Protein AF-A0A2G5TIG7-F1 (afdb_monomer_lite)

Organism: NCBI:txid1611254

Radius of gy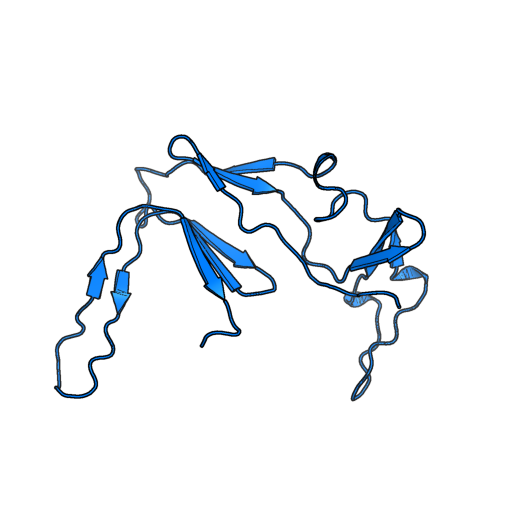ration: 19.13 Å; chains: 1; bounding box: 46×38×54 Å

pLDDT: mean 81.02, std 12.37, range [43.06, 94.88]

Secondary structure (DSSP, 8-state):
-PPEE------EEETTEEEEE-----EEEEETTEEEEE-GGGSEE-SS-EE--GGGEEEESSSTTSGGGSPEEEEE--TTSSS--EEEEETTEEEEEE--EEE---SS-TT---EEEPPSEEEEEEGGG-

Sequence (130 aa):
MHIVSKCEDIGEDYNDTYRFYDISPSWMYQINNQAYSIDENFCQKGSDFLVCPKSAIKSEECSVHSIKNCTKRTIEKDLNAISTSFVRQLSGGVAVYGTFKKKLDLHEHRNATDYVALPPGLYYFSYTEL

Structure (mmCIF, N/CA/C/O backbone):
data_AF-A0A2G5TIG7-F1
#
_entry.id   AF-A0A2G5TIG7-F1
#
loop_
_atom_site.group_PDB
_atom_site.id
_atom_site.type_symbol
_atom_site.label_atom_id
_atom_site.label_alt_id
_atom_site.label_comp_id
_atom_site.label_asym_id
_atom_site.label_entity_id
_atom_site.label_seq_id
_atom_site.pdbx_PDB_ins_code
_atom_site.Cartn_x
_atom_site.Cartn_y
_atom_site.Cartn_z
_atom_site.occupancy
_atom_site.B_iso_or_equiv
_atom_site.auth_seq_id
_atom_site.auth_comp_id
_atom_site.auth_asym_id
_atom_site.auth_atom_id
_atom_site.pdbx_PDB_model_num
ATOM 1 N N . MET A 1 1 ? -24.425 8.139 6.404 1.00 48.47 1 MET A N 1
ATOM 2 C CA . MET A 1 1 ? -23.897 6.919 5.758 1.00 48.47 1 MET A CA 1
ATOM 3 C C . MET A 1 1 ? -22.414 6.864 6.065 1.00 48.47 1 MET A C 1
ATOM 5 O O . MET A 1 1 ? -21.727 7.824 5.742 1.00 48.47 1 MET A O 1
ATOM 9 N N . HIS A 1 2 ? -21.945 5.830 6.760 1.00 61.72 2 HIS A N 1
ATOM 10 C CA . HIS A 1 2 ? -20.517 5.645 7.024 1.00 61.72 2 HIS A CA 1
ATOM 11 C C . HIS A 1 2 ? -19.974 4.700 5.959 1.00 61.72 2 HIS A C 1
ATOM 13 O O . HIS A 1 2 ? -20.472 3.586 5.826 1.00 61.72 2 HIS A O 1
ATOM 19 N N . ILE A 1 3 ? -19.022 5.174 5.160 1.00 67.00 3 ILE A N 1
ATOM 20 C CA . ILE A 1 3 ? -18.348 4.345 4.161 1.00 67.00 3 ILE A CA 1
ATOM 21 C C . ILE A 1 3 ? -17.218 3.618 4.889 1.00 67.00 3 ILE A C 1
ATOM 23 O O . ILE A 1 3 ? -16.401 4.263 5.548 1.00 67.00 3 ILE A O 1
ATOM 27 N N . VAL A 1 4 ? -17.219 2.288 4.801 1.00 73.56 4 VAL A N 1
ATOM 28 C CA . VAL A 1 4 ? -16.134 1.433 5.287 1.00 73.56 4 VAL A CA 1
ATOM 29 C C . VAL A 1 4 ? -15.336 0.985 4.070 1.00 73.56 4 VAL A C 1
ATOM 31 O O . VAL A 1 4 ? -15.912 0.461 3.118 1.00 73.56 4 VAL A O 1
ATOM 34 N N . SER A 1 5 ? -14.027 1.208 4.075 1.00 74.38 5 SER A N 1
ATOM 35 C CA . SER A 1 5 ? -13.168 0.895 2.933 1.00 74.38 5 SER A CA 1
ATOM 36 C C . SER A 1 5 ? -11.791 0.430 3.382 1.00 74.38 5 SER A C 1
ATOM 38 O O . SER A 1 5 ? -11.253 0.936 4.366 1.00 74.38 5 SER A O 1
ATOM 40 N N . LYS A 1 6 ? -11.212 -0.507 2.632 1.00 78.50 6 LYS A N 1
ATOM 41 C CA . LYS A 1 6 ? -9.828 -0.950 2.785 1.00 78.50 6 LYS A CA 1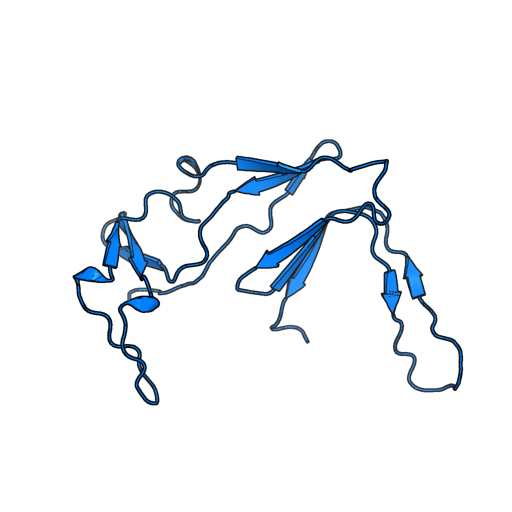
ATOM 42 C C . LYS A 1 6 ? -9.017 -0.321 1.653 1.00 78.50 6 LYS A C 1
ATOM 44 O O . LYS A 1 6 ? -9.072 -0.791 0.520 1.00 78.50 6 LYS A O 1
ATOM 49 N N . CYS A 1 7 ? -8.368 0.803 1.941 1.00 76.81 7 CYS A N 1
ATOM 50 C CA . CYS A 1 7 ? -7.716 1.633 0.931 1.00 76.81 7 CYS A CA 1
ATOM 51 C C . CYS A 1 7 ? -6.230 1.779 1.230 1.00 76.81 7 CYS A C 1
ATOM 53 O O . CYS A 1 7 ? -5.842 2.052 2.363 1.00 76.81 7 CYS A O 1
ATOM 55 N N . GLU A 1 8 ? -5.429 1.672 0.181 1.00 84.38 8 GLU A N 1
ATOM 56 C CA . GLU A 1 8 ? -3.987 1.887 0.184 1.00 84.38 8 GLU A CA 1
ATOM 57 C C . GLU A 1 8 ? -3.649 2.793 -1.001 1.00 84.38 8 GLU A C 1
ATOM 59 O O . GLU A 1 8 ? -4.434 2.907 -1.949 1.00 84.38 8 GLU A O 1
ATOM 64 N N . ASP A 1 9 ? -2.502 3.464 -0.955 1.00 88.06 9 ASP A N 1
ATOM 65 C CA . ASP A 1 9 ? -2.045 4.206 -2.120 1.00 88.06 9 ASP A CA 1
ATOM 66 C C . ASP A 1 9 ? -1.487 3.246 -3.181 1.00 88.06 9 ASP A C 1
ATOM 68 O O . ASP A 1 9 ? -1.015 2.154 -2.876 1.00 88.06 9 ASP A O 1
ATOM 72 N N . ILE A 1 10 ? -1.525 3.649 -4.449 1.00 89.81 10 ILE A N 1
ATOM 73 C CA . ILE A 1 10 ? -0.811 2.927 -5.514 1.00 89.81 10 ILE A CA 1
ATOM 74 C C . ILE A 1 10 ? 0.666 3.344 -5.527 1.00 89.81 10 ILE A C 1
ATOM 76 O O . ILE A 1 10 ? 1.519 2.562 -5.939 1.00 89.81 10 ILE A O 1
ATOM 80 N N . GLY A 1 11 ? 0.980 4.521 -4.979 1.00 92.44 11 GLY A N 1
ATOM 81 C CA . GLY A 1 11 ? 2.301 5.137 -5.019 1.00 92.44 11 GLY A CA 1
ATOM 82 C C . GLY A 1 11 ? 2.564 5.872 -6.334 1.00 92.44 11 GLY A C 1
ATOM 83 O O . GLY A 1 11 ? 1.660 6.081 -7.142 1.00 92.44 11 GLY A O 1
ATOM 84 N N . GLU A 1 12 ? 3.810 6.282 -6.535 1.00 93.81 12 GLU A N 1
ATOM 85 C CA . GLU A 1 12 ? 4.265 7.056 -7.689 1.00 93.81 12 GLU A CA 1
ATOM 86 C C . GLU A 1 12 ? 5.665 6.618 -8.138 1.00 93.81 12 GLU A C 1
ATOM 88 O O . GLU A 1 12 ? 6.513 6.260 -7.315 1.00 93.81 12 GLU A O 1
ATOM 93 N N . ASP A 1 13 ? 5.911 6.671 -9.447 1.00 90.94 13 ASP A N 1
ATOM 94 C CA . ASP A 1 13 ? 7.256 6.606 -10.021 1.00 90.94 13 ASP A CA 1
ATOM 95 C C . ASP A 1 13 ? 7.843 8.021 -10.062 1.00 90.94 13 ASP A C 1
ATOM 97 O O . ASP A 1 13 ? 7.280 8.918 -10.692 1.00 90.94 13 ASP A O 1
ATOM 101 N N . TYR A 1 14 ? 8.952 8.237 -9.361 1.00 90.19 14 TYR A N 1
ATOM 102 C CA . TYR A 1 14 ? 9.612 9.533 -9.275 1.00 90.19 14 TYR A CA 1
ATOM 103 C C . TYR A 1 14 ? 11.130 9.367 -9.256 1.00 90.19 14 TYR A C 1
ATOM 105 O O . TYR A 1 14 ? 11.673 8.747 -8.341 1.00 90.19 14 TYR A O 1
ATOM 113 N N . ASN A 1 15 ? 11.827 9.997 -10.206 1.00 87.44 15 ASN A N 1
ATOM 114 C CA . ASN A 1 15 ? 13.291 9.972 -10.329 1.00 87.44 15 ASN A CA 1
ATOM 115 C C . ASN A 1 15 ? 13.882 8.557 -10.192 1.00 87.44 15 ASN A C 1
ATOM 117 O O . ASN A 1 15 ? 14.752 8.338 -9.353 1.00 87.44 15 ASN A O 1
ATOM 121 N N . ASP A 1 16 ? 13.370 7.597 -10.968 1.00 84.81 16 ASP A N 1
ATOM 122 C CA . ASP A 1 16 ? 13.811 6.193 -10.933 1.00 84.81 16 ASP A CA 1
ATOM 123 C C . ASP A 1 16 ? 13.646 5.499 -9.568 1.00 84.81 16 ASP A C 1
ATOM 125 O O . ASP A 1 16 ? 14.280 4.476 -9.292 1.00 84.81 16 ASP A O 1
ATOM 129 N N . THR A 1 17 ? 12.757 6.029 -8.726 1.00 90.31 17 THR A N 1
ATOM 130 C CA . THR A 1 17 ? 12.355 5.418 -7.460 1.00 90.31 17 THR A CA 1
ATOM 131 C C . THR A 1 17 ? 10.852 5.225 -7.413 1.00 90.31 17 THR A C 1
ATOM 133 O O . THR A 1 17 ? 10.087 6.078 -7.860 1.00 90.31 17 THR A O 1
ATOM 136 N N . TYR A 1 18 ? 10.421 4.131 -6.800 1.00 93.38 18 TYR A N 1
ATOM 137 C CA . TYR A 1 18 ? 9.022 3.929 -6.470 1.00 93.38 18 TYR A CA 1
ATOM 138 C C . TYR A 1 18 ? 8.748 4.395 -5.056 1.00 93.38 18 TYR A C 1
ATOM 140 O O . TYR A 1 18 ? 9.375 3.933 -4.103 1.00 93.38 18 TYR A O 1
ATOM 148 N N . ARG A 1 19 ? 7.811 5.326 -4.917 1.00 94.88 19 ARG A N 1
ATOM 149 C CA . ARG A 1 19 ? 7.481 5.941 -3.639 1.00 94.88 19 ARG A CA 1
ATOM 150 C C . ARG A 1 19 ? 6.037 5.686 -3.285 1.00 94.88 19 ARG A C 1
ATOM 152 O O . ARG A 1 19 ? 5.155 5.877 -4.113 1.00 94.88 19 ARG A O 1
ATOM 159 N N . PHE A 1 20 ? 5.793 5.314 -2.041 1.00 94.38 20 PHE A N 1
ATOM 160 C CA . PHE A 1 20 ? 4.447 5.045 -1.560 1.00 94.38 20 PHE A CA 1
ATOM 161 C C . PHE A 1 20 ? 4.341 5.257 -0.055 1.00 94.38 20 PHE A C 1
ATOM 163 O O . PHE A 1 20 ? 5.333 5.193 0.667 1.00 94.38 20 PHE A O 1
ATOM 170 N N . TYR A 1 21 ? 3.142 5.526 0.428 1.00 93.06 21 TYR A N 1
ATOM 171 C CA . TYR A 1 21 ? 2.822 5.633 1.837 1.00 93.06 21 TYR A CA 1
ATOM 172 C C . TYR A 1 21 ? 2.552 4.247 2.419 1.00 93.06 21 TYR A C 1
ATOM 174 O O . TYR A 1 21 ? 1.809 3.437 1.868 1.00 93.06 21 TYR A O 1
ATOM 182 N N . ASP A 1 22 ? 3.177 3.981 3.558 1.00 88.00 22 ASP A N 1
ATOM 183 C CA . ASP A 1 22 ? 3.018 2.754 4.325 1.00 88.00 22 ASP A CA 1
ATOM 184 C C . ASP A 1 22 ? 1.721 2.821 5.136 1.00 88.00 22 ASP A C 1
ATOM 186 O O . ASP A 1 22 ? 1.710 3.228 6.298 1.00 88.00 22 ASP A O 1
ATOM 190 N N . ILE A 1 23 ? 0.611 2.512 4.469 1.00 87.75 23 ILE A N 1
ATOM 191 C CA . ILE A 1 23 ? -0.727 2.477 5.059 1.00 87.75 23 ILE A CA 1
ATOM 192 C C . ILE A 1 23 ? -1.039 1.028 5.413 1.00 87.75 23 ILE A C 1
ATOM 194 O O . ILE A 1 23 ? -0.984 0.151 4.555 1.00 87.75 23 ILE A O 1
ATOM 198 N N . SER A 1 24 ? -1.386 0.776 6.675 1.00 78.19 24 SER A N 1
ATOM 199 C CA . SER A 1 24 ? -1.730 -0.575 7.114 1.00 78.19 24 SER A CA 1
ATOM 200 C C . SER A 1 24 ? -3.043 -1.037 6.463 1.00 78.19 24 SER A C 1
ATOM 202 O O . SER A 1 24 ? -4.056 -0.335 6.580 1.00 78.19 24 SER A O 1
ATOM 204 N N . PRO A 1 25 ? -3.081 -2.218 5.818 1.00 72.50 25 PRO A N 1
ATOM 205 C CA . PRO A 1 25 ? -4.276 -2.733 5.164 1.00 72.50 25 PRO A CA 1
ATOM 206 C C . PRO A 1 25 ? -5.304 -3.192 6.207 1.00 72.50 25 PRO A C 1
ATOM 208 O O . PRO A 1 25 ? -5.411 -4.376 6.535 1.00 72.50 25 PRO A O 1
ATOM 211 N N . SER A 1 26 ? -6.122 -2.258 6.683 1.00 80.00 26 SER A N 1
ATOM 212 C CA . SER A 1 26 ? -7.221 -2.490 7.624 1.00 80.00 26 SER A CA 1
ATOM 213 C C . SER A 1 26 ? -8.522 -1.875 7.110 1.00 80.00 26 SER A C 1
ATOM 215 O O . SER A 1 26 ? -8.511 -0.967 6.276 1.00 80.00 26 SER A O 1
ATOM 217 N N . TRP A 1 27 ? -9.664 -2.385 7.573 1.00 85.69 27 TRP A N 1
ATOM 218 C CA . TRP A 1 27 ? -10.934 -1.722 7.293 1.00 85.69 27 TRP A CA 1
ATOM 219 C C . TRP A 1 27 ? -10.980 -0.409 8.042 1.00 85.69 27 TRP A C 1
ATOM 221 O O . TRP A 1 27 ? -10.831 -0.385 9.264 1.00 85.69 27 TRP A O 1
ATOM 231 N N . MET A 1 28 ? -11.222 0.668 7.308 1.00 85.00 28 MET A N 1
ATOM 232 C CA . MET A 1 28 ? -11.291 1.997 7.880 1.00 85.00 28 MET A CA 1
ATOM 233 C C . MET A 1 28 ? -12.652 2.621 7.651 1.00 85.00 28 MET A C 1
ATOM 235 O O . MET A 1 28 ? -13.293 2.386 6.628 1.00 85.00 28 MET A O 1
ATOM 239 N N . TYR A 1 29 ? -13.066 3.461 8.589 1.00 83.94 29 TYR A N 1
ATOM 240 C CA . TYR A 1 29 ? -14.228 4.322 8.428 1.00 83.94 29 TYR A CA 1
ATOM 241 C C . TYR A 1 29 ? -13.973 5.683 9.081 1.00 83.94 29 TYR A C 1
ATOM 243 O O . TYR A 1 29 ? -13.173 5.808 10.010 1.00 83.94 29 TYR A O 1
ATOM 251 N N . GLN A 1 30 ? -14.658 6.717 8.590 1.00 80.44 30 GLN A N 1
ATOM 252 C CA . GLN A 1 30 ? -14.488 8.090 9.066 1.00 80.44 30 GLN A CA 1
ATOM 253 C C . GLN A 1 30 ? -15.755 8.596 9.763 1.00 80.44 30 GLN A C 1
ATOM 255 O O . GLN A 1 30 ? -16.866 8.491 9.232 1.00 80.44 30 GLN A O 1
ATOM 260 N N . ILE A 1 31 ? -15.581 9.180 10.952 1.00 82.31 31 ILE A N 1
ATOM 261 C CA . ILE A 1 31 ? -16.630 9.883 11.705 1.00 82.31 31 ILE A CA 1
ATOM 262 C C . ILE A 1 31 ? -16.030 11.166 12.276 1.00 82.31 31 ILE A C 1
ATOM 264 O O . ILE A 1 31 ? -14.962 11.127 12.874 1.00 82.31 31 ILE A O 1
ATOM 268 N N . ASN A 1 32 ? -16.712 12.304 12.110 1.00 83.31 32 ASN A N 1
ATOM 269 C CA . ASN A 1 32 ? -16.308 13.598 12.686 1.00 83.31 32 ASN A CA 1
ATOM 270 C C . ASN A 1 32 ? -14.841 13.985 12.397 1.00 83.31 32 ASN A C 1
ATOM 272 O O . ASN A 1 32 ? -14.134 14.446 13.287 1.00 83.31 32 ASN A O 1
ATOM 276 N N . ASN A 1 33 ? -14.373 13.782 11.158 1.00 78.94 33 ASN A N 1
ATOM 277 C CA . ASN A 1 33 ? -12.977 14.003 10.736 1.00 78.94 33 ASN A CA 1
ATOM 278 C C . ASN A 1 33 ? -11.913 13.146 11.441 1.00 78.94 33 ASN A C 1
ATOM 280 O O . ASN A 1 33 ? -10.723 13.388 11.254 1.00 78.94 33 ASN A O 1
ATOM 284 N N . GLN A 1 34 ? -12.319 12.120 12.184 1.00 84.69 34 GLN A N 1
ATOM 285 C CA . GLN A 1 34 ? -11.420 11.128 12.751 1.00 84.69 34 GLN A CA 1
ATOM 286 C C . GLN A 1 34 ? -11.554 9.814 11.979 1.00 84.69 34 GLN A C 1
ATOM 288 O O . GLN A 1 34 ? -12.665 9.340 11.717 1.00 84.69 34 GLN A O 1
ATOM 293 N N . ALA A 1 35 ? -10.412 9.261 11.574 1.00 86.12 35 ALA A N 1
ATOM 294 C CA . ALA A 1 35 ? -10.333 7.945 10.965 1.00 86.12 35 ALA A CA 1
ATOM 295 C C . ALA A 1 35 ? -10.205 6.885 12.062 1.00 86.12 35 ALA A C 1
ATOM 297 O O . ALA A 1 35 ? -9.528 7.090 13.073 1.00 86.12 35 ALA A O 1
ATOM 298 N N . TYR A 1 36 ? -10.862 5.753 11.851 1.00 87.94 36 TYR A N 1
ATOM 299 C CA . TYR A 1 36 ? -10.774 4.595 12.724 1.00 87.94 36 TYR A CA 1
ATOM 300 C C . TYR A 1 36 ? -10.437 3.369 11.895 1.00 87.94 36 TYR A C 1
ATOM 302 O O . TYR A 1 36 ? -10.996 3.203 10.811 1.00 87.94 36 TYR A O 1
ATOM 310 N N . SER A 1 37 ? -9.569 2.512 12.423 1.00 89.56 37 SER A N 1
ATOM 311 C CA . SER A 1 37 ? -9.262 1.200 11.867 1.00 89.56 37 SER A CA 1
ATOM 312 C C . SER A 1 37 ? -9.934 0.100 12.686 1.00 89.56 37 SER A C 1
ATOM 314 O O . SER A 1 37 ? -10.157 0.230 13.895 1.00 89.56 37 SER A O 1
ATOM 316 N N . ILE A 1 38 ? -10.298 -0.980 12.000 1.00 89.25 38 ILE A N 1
ATOM 317 C CA . ILE A 1 38 ? -10.904 -2.174 12.584 1.00 89.25 38 ILE A CA 1
ATOM 318 C C . ILE A 1 38 ? -9.897 -3.318 12.483 1.00 89.25 38 ILE A C 1
ATOM 320 O O . ILE A 1 38 ? -9.506 -3.723 11.386 1.00 89.25 38 ILE A O 1
ATOM 324 N N . ASP A 1 39 ? -9.509 -3.859 13.634 1.00 88.56 39 ASP A N 1
ATOM 325 C CA . ASP A 1 39 ? -8.690 -5.064 13.726 1.00 88.56 39 ASP A CA 1
ATOM 326 C C . ASP A 1 39 ? -9.586 -6.307 13.661 1.00 88.56 39 ASP A C 1
ATOM 328 O O . ASP A 1 39 ? -10.207 -6.716 14.648 1.00 88.56 39 ASP A O 1
ATOM 332 N N . GLU A 1 40 ? -9.667 -6.902 12.469 1.00 86.69 40 GLU A N 1
ATOM 333 C CA . GLU A 1 40 ? -10.533 -8.052 12.186 1.00 86.69 40 GLU A CA 1
ATOM 334 C C . GLU A 1 40 ? -10.226 -9.277 13.051 1.00 86.69 40 GLU A C 1
ATOM 336 O O . GLU A 1 40 ? -11.107 -10.115 13.240 1.00 86.69 40 GLU A O 1
ATOM 341 N N . ASN A 1 41 ? -9.015 -9.381 13.610 1.00 88.62 41 ASN A N 1
ATOM 342 C CA . ASN A 1 41 ? -8.634 -10.508 14.463 1.00 88.62 41 ASN A CA 1
ATOM 343 C C . ASN A 1 41 ? -9.451 -10.555 15.762 1.00 88.62 41 ASN A C 1
ATOM 345 O O . ASN A 1 41 ? -9.585 -11.614 16.372 1.00 88.62 41 ASN A O 1
ATOM 349 N N . PHE A 1 42 ? -10.010 -9.417 16.179 1.00 89.81 42 PHE A N 1
ATOM 350 C CA . PHE A 1 42 ? -10.890 -9.319 17.342 1.00 89.81 42 PHE A CA 1
ATOM 351 C C . PHE A 1 42 ? -12.377 -9.419 16.984 1.00 89.81 42 PHE A C 1
ATOM 353 O O . PHE A 1 42 ? -13.225 -9.335 17.875 1.00 89.81 42 PHE A O 1
ATOM 360 N N . CYS A 1 43 ? -12.711 -9.581 15.704 1.00 90.50 43 CYS A N 1
ATOM 361 C CA . CYS A 1 43 ? -14.084 -9.639 15.230 1.00 90.50 43 CYS A CA 1
ATOM 362 C C . CYS A 1 43 ? -14.562 -11.082 15.027 1.00 90.50 43 CYS A C 1
ATOM 364 O O . CYS A 1 43 ? -13.799 -11.980 14.675 1.00 90.50 43 CYS A O 1
ATOM 366 N N . GLN A 1 44 ? -15.863 -11.302 15.202 1.00 92.06 44 GLN A N 1
ATOM 367 C CA . GLN A 1 44 ? -16.519 -12.570 14.897 1.00 92.06 44 GLN A CA 1
ATOM 368 C C . GLN A 1 44 ? -17.160 -12.509 13.511 1.00 92.06 44 GLN A C 1
ATOM 370 O O . GLN A 1 44 ? -17.963 -11.619 13.223 1.00 92.06 44 GLN A O 1
ATOM 375 N N . LYS A 1 45 ? -16.810 -13.474 12.656 1.00 89.31 45 LYS A N 1
ATOM 376 C CA . LYS A 1 45 ? -17.423 -13.651 11.336 1.00 89.31 45 LYS A CA 1
ATOM 377 C C . LYS A 1 45 ? -18.753 -14.396 11.479 1.00 89.31 45 LYS A C 1
ATOM 379 O O . LYS A 1 45 ? -18.769 -15.531 11.949 1.00 89.31 45 LYS A O 1
ATOM 384 N N . GLY A 1 46 ? -19.848 -13.751 11.086 1.00 84.50 46 GLY A N 1
ATOM 385 C CA . GLY A 1 46 ? -21.138 -14.389 10.813 1.00 84.50 46 GLY A CA 1
ATOM 386 C C . GLY A 1 46 ? -21.233 -14.860 9.357 1.00 84.50 46 GLY A C 1
ATOM 387 O O . GLY A 1 46 ? -20.257 -14.769 8.614 1.00 84.50 46 GLY A O 1
ATOM 388 N N . SER A 1 47 ? -22.408 -15.348 8.940 1.00 81.81 47 SER A N 1
ATOM 389 C CA . SER A 1 47 ? -22.648 -15.758 7.544 1.00 81.81 47 SER A CA 1
ATOM 390 C C . SER A 1 47 ? -22.543 -14.583 6.570 1.00 81.81 47 SER A C 1
ATOM 392 O O . SER A 1 47 ? -21.921 -14.720 5.524 1.00 81.81 47 SER A O 1
ATOM 394 N N . ASP A 1 48 ? -23.090 -13.424 6.954 1.00 86.44 48 ASP A N 1
ATOM 395 C CA . ASP A 1 48 ? -23.230 -12.252 6.073 1.00 86.44 48 ASP A CA 1
ATOM 396 C C . ASP A 1 48 ? -22.820 -10.934 6.755 1.00 86.44 48 ASP A C 1
ATOM 398 O O . ASP A 1 48 ? -23.026 -9.847 6.220 1.00 86.44 48 ASP A O 1
ATOM 402 N N . PHE A 1 49 ? -22.268 -11.003 7.969 1.00 81.50 49 PHE A N 1
ATOM 403 C CA . PHE A 1 49 ? -21.891 -9.824 8.746 1.00 81.50 49 PHE A CA 1
ATOM 404 C C . PHE A 1 49 ? -20.652 -10.080 9.602 1.00 81.50 49 PHE A C 1
ATOM 406 O O . PHE A 1 49 ? -20.370 -11.206 10.013 1.00 81.50 49 PHE A O 1
ATOM 413 N N . LEU A 1 50 ? -19.922 -9.008 9.900 1.00 84.44 50 LEU A N 1
ATOM 414 C CA . LEU A 1 50 ? -18.791 -9.013 10.820 1.00 84.44 50 LEU A CA 1
ATOM 415 C C . LEU A 1 50 ? -19.204 -8.285 12.105 1.00 84.44 50 LEU A C 1
ATOM 417 O O . LEU A 1 50 ? -19.607 -7.124 12.055 1.00 84.44 50 LEU A O 1
ATOM 421 N N . VAL A 1 51 ? -19.111 -8.957 13.254 1.00 88.56 51 VAL A N 1
ATOM 422 C CA . VAL A 1 51 ? -19.375 -8.343 14.564 1.00 88.56 51 VAL A CA 1
ATOM 423 C C . VAL A 1 51 ? -18.052 -8.013 15.229 1.00 88.56 51 VAL A C 1
ATOM 425 O O . VAL A 1 51 ? -17.315 -8.907 15.642 1.00 88.56 51 VAL A O 1
ATOM 428 N N . CYS A 1 52 ? -17.764 -6.723 15.362 1.00 88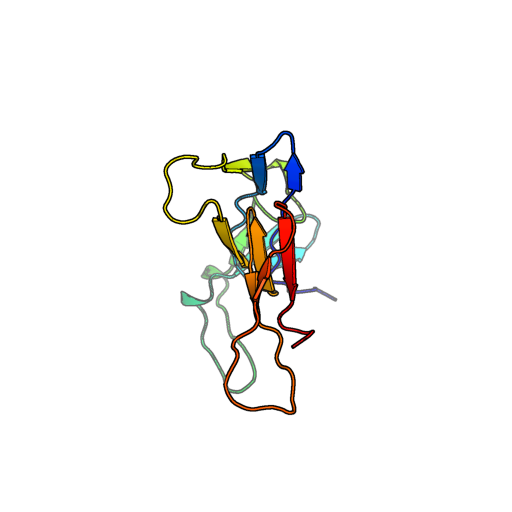.81 52 CYS A N 1
ATOM 429 C CA . CYS A 1 52 ? -16.547 -6.235 15.996 1.00 88.81 52 CYS A CA 1
ATOM 430 C C . CYS A 1 52 ? -16.874 -5.581 17.346 1.00 88.81 52 CYS A C 1
ATOM 432 O O . CYS A 1 52 ? -17.686 -4.652 17.388 1.00 88.81 52 CYS A O 1
ATOM 434 N N . PRO A 1 53 ? -16.259 -6.019 18.459 1.00 91.81 53 PRO A N 1
ATOM 435 C CA . PRO A 1 53 ? -16.392 -5.318 19.728 1.00 91.81 53 PRO A CA 1
ATOM 436 C C . PRO A 1 53 ? -15.731 -3.937 19.644 1.00 91.81 53 PRO A C 1
ATOM 438 O O . PRO A 1 53 ? -14.827 -3.712 18.841 1.00 91.81 53 PRO A O 1
ATOM 441 N N . LYS A 1 54 ? -16.110 -3.013 20.535 1.00 89.44 54 LYS A N 1
ATOM 442 C CA . LYS A 1 54 ? -15.516 -1.663 20.585 1.00 89.44 54 LYS A CA 1
ATOM 443 C C . LYS A 1 54 ? -13.987 -1.687 20.733 1.00 89.44 54 LYS A C 1
ATOM 445 O O . LYS A 1 54 ? -13.318 -0.795 20.233 1.00 89.44 54 LYS A O 1
ATOM 450 N N . SER A 1 55 ? -13.433 -2.711 21.384 1.00 90.69 55 SER A N 1
ATOM 451 C CA . SER A 1 55 ? -11.985 -2.906 21.536 1.00 90.69 55 SER A CA 1
ATOM 452 C C . SER A 1 55 ? -11.250 -3.215 20.226 1.00 90.69 55 SER A C 1
ATOM 454 O O . SER A 1 55 ? -10.039 -3.023 20.164 1.00 90.69 55 SER A O 1
ATOM 456 N N . ALA A 1 56 ? -11.958 -3.686 19.195 1.00 90.50 56 ALA A N 1
ATOM 457 C CA . ALA A 1 56 ? -11.402 -3.910 17.861 1.00 90.50 56 ALA A CA 1
ATOM 458 C C . ALA A 1 56 ? -11.245 -2.605 17.063 1.00 90.50 56 ALA A C 1
ATOM 460 O O . ALA A 1 56 ? -10.588 -2.600 16.027 1.00 90.50 56 ALA A O 1
ATOM 461 N N . ILE A 1 57 ? -11.854 -1.510 17.531 1.00 90.06 57 ILE A N 1
ATOM 462 C CA . ILE A 1 57 ? -11.859 -0.212 16.861 1.00 90.06 57 ILE A CA 1
ATOM 463 C C . ILE A 1 57 ? -10.809 0.678 17.516 1.00 90.06 57 ILE A C 1
ATOM 465 O O . ILE A 1 57 ? -10.869 0.947 18.719 1.00 90.06 57 ILE A O 1
ATOM 469 N N . LYS A 1 58 ? -9.864 1.172 16.721 1.00 90.06 58 LYS A N 1
ATOM 470 C CA . LYS A 1 58 ? -8.803 2.074 17.178 1.00 90.06 58 LYS A CA 1
ATOM 471 C C . LYS A 1 58 ? -8.817 3.347 16.350 1.00 90.06 58 LYS A C 1
ATOM 473 O O . LYS A 1 58 ? -9.224 3.336 15.194 1.00 90.06 58 LYS A O 1
ATOM 478 N N . SER A 1 59 ? -8.406 4.456 16.962 1.00 88.81 59 SER A N 1
ATOM 479 C CA . SER A 1 59 ? -8.128 5.669 16.194 1.00 88.81 59 SER A CA 1
ATOM 480 C C . SER A 1 59 ? -6.982 5.370 15.239 1.00 88.81 59 SER A C 1
ATOM 482 O O . SER A 1 59 ? -5.964 4.836 15.676 1.00 88.81 59 SER A O 1
ATOM 484 N N . GLU A 1 60 ? -7.153 5.725 13.972 1.00 88.19 60 GLU A N 1
ATOM 485 C CA . GLU A 1 60 ? -6.132 5.553 12.949 1.00 88.19 60 GLU A CA 1
ATOM 486 C C . GLU A 1 60 ? -5.519 6.910 12.621 1.00 88.19 60 GLU A C 1
ATOM 488 O O . GLU A 1 60 ? -6.215 7.851 12.230 1.00 88.19 60 GLU A O 1
ATOM 493 N N . GLU A 1 61 ? -4.209 7.025 12.814 1.00 87.12 61 GLU A N 1
ATOM 494 C CA . GLU A 1 61 ? -3.489 8.264 12.525 1.00 87.12 61 GLU A CA 1
ATOM 495 C C . GLU A 1 61 ? -3.002 8.289 11.081 1.00 87.12 61 GLU A C 1
ATOM 497 O O . GLU A 1 61 ? -2.991 9.364 10.471 1.00 87.12 61 GLU A O 1
ATOM 502 N N . CYS A 1 62 ? -2.677 7.122 10.513 1.00 87.19 62 CYS A N 1
ATOM 503 C CA . CYS A 1 62 ? -2.211 6.971 9.143 1.00 87.19 62 CYS A CA 1
ATOM 504 C C . CYS A 1 62 ? -3.252 6.252 8.274 1.00 87.19 62 CYS A C 1
ATOM 506 O O . CYS A 1 62 ? -3.471 5.049 8.375 1.00 87.19 62 CYS A O 1
ATOM 508 N N . SER A 1 63 ? -3.872 7.006 7.368 1.00 83.94 63 SER A N 1
ATOM 509 C CA . SER A 1 63 ? -4.857 6.509 6.407 1.00 83.94 63 SER A CA 1
ATOM 510 C C . SER A 1 63 ? -4.771 7.285 5.093 1.00 83.94 63 SER A C 1
ATOM 512 O O . SER A 1 63 ? -4.151 8.348 5.031 1.00 83.94 63 SER A O 1
ATOM 514 N N . VAL A 1 64 ? -5.488 6.836 4.059 1.00 81.69 64 VAL A N 1
ATOM 515 C CA . VAL A 1 64 ? -5.656 7.607 2.810 1.00 81.69 64 VAL A CA 1
ATOM 516 C C . VAL A 1 64 ? -6.280 8.994 3.031 1.00 81.69 64 VAL A C 1
ATOM 518 O O . VAL A 1 64 ? -6.055 9.904 2.239 1.00 81.69 64 VAL A O 1
ATOM 521 N N . HIS A 1 65 ? -7.021 9.189 4.126 1.00 78.69 65 HIS A N 1
ATOM 522 C CA . HIS A 1 65 ? -7.628 10.473 4.490 1.00 78.69 65 HIS A CA 1
ATOM 523 C C . HIS A 1 65 ? -6.716 11.347 5.368 1.00 78.69 65 HIS A C 1
ATOM 525 O O . HIS A 1 65 ? -6.932 12.553 5.481 1.00 78.69 65 HIS A O 1
ATOM 531 N N . SER A 1 66 ? -5.677 10.763 5.968 1.00 83.62 66 SER A N 1
ATOM 532 C CA . SER A 1 66 ? -4.698 11.429 6.836 1.00 83.62 66 SER A CA 1
ATOM 533 C C . SER A 1 66 ? -3.259 11.175 6.373 1.00 83.62 66 SER A C 1
ATOM 535 O O . SER A 1 66 ? -2.338 11.106 7.182 1.00 83.62 66 SER A O 1
ATOM 537 N N . ILE A 1 67 ? -3.060 11.096 5.053 1.00 86.25 67 ILE A N 1
ATOM 538 C CA . ILE A 1 67 ? -1.818 10.656 4.394 1.00 86.25 67 ILE A CA 1
ATOM 539 C C . ILE A 1 67 ? -0.557 11.398 4.867 1.00 86.25 67 ILE A C 1
ATOM 541 O O . ILE A 1 67 ? 0.534 10.843 4.897 1.00 86.25 67 ILE A O 1
ATOM 545 N N . LYS A 1 68 ? -0.705 12.655 5.300 1.00 87.69 68 LYS A N 1
ATOM 546 C CA . LYS A 1 68 ? 0.380 13.487 5.845 1.00 87.69 68 LYS A CA 1
ATOM 547 C C . LYS A 1 68 ? 1.026 12.924 7.120 1.00 87.69 68 LYS A C 1
ATOM 549 O O . LYS A 1 68 ? 2.152 13.293 7.426 1.00 87.69 68 LYS A O 1
ATOM 554 N N . ASN A 1 69 ? 0.313 12.071 7.855 1.00 89.12 69 ASN A N 1
ATOM 555 C CA . ASN A 1 69 ? 0.805 11.403 9.060 1.00 89.12 69 ASN A CA 1
ATOM 556 C C . ASN A 1 69 ? 1.427 10.031 8.743 1.00 89.12 69 ASN A C 1
ATOM 558 O O . ASN A 1 69 ? 1.969 9.383 9.632 1.00 89.12 69 ASN A O 1
ATOM 562 N N . CYS A 1 70 ? 1.315 9.563 7.497 1.00 90.25 70 CYS A N 1
ATOM 563 C CA . CYS A 1 70 ? 1.838 8.272 7.079 1.00 90.25 70 CYS A CA 1
ATOM 564 C C . CYS A 1 70 ? 3.324 8.342 6.744 1.00 90.25 70 CYS A C 1
ATOM 566 O O . CYS A 1 70 ? 3.817 9.320 6.176 1.00 90.25 70 CYS A O 1
ATOM 568 N N . THR A 1 71 ? 4.031 7.250 7.022 1.00 93.44 71 THR A N 1
ATOM 569 C CA . THR A 1 71 ? 5.436 7.114 6.633 1.00 93.44 71 THR A CA 1
ATOM 570 C C . THR A 1 71 ? 5.528 6.867 5.133 1.00 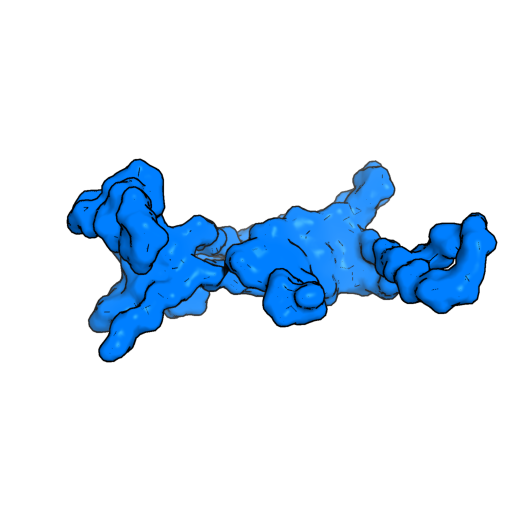93.44 71 THR A C 1
ATOM 572 O O . THR A 1 71 ? 4.900 5.946 4.616 1.00 93.44 71 THR A O 1
ATOM 575 N N . LYS A 1 72 ? 6.328 7.664 4.422 1.00 93.88 72 LYS A N 1
ATOM 576 C CA . LYS A 1 72 ? 6.617 7.439 3.001 1.00 93.88 72 LYS A CA 1
ATOM 577 C C . LYS A 1 72 ? 7.811 6.495 2.865 1.00 93.88 72 LYS A C 1
ATOM 579 O O . LYS A 1 72 ? 8.880 6.765 3.408 1.00 93.88 72 LYS A O 1
ATOM 584 N N . ARG A 1 73 ? 7.628 5.395 2.143 1.00 93.50 73 ARG A N 1
ATOM 585 C CA . ARG A 1 73 ? 8.677 4.461 1.731 1.00 93.50 73 ARG A CA 1
ATOM 586 C C . ARG A 1 73 ? 9.143 4.785 0.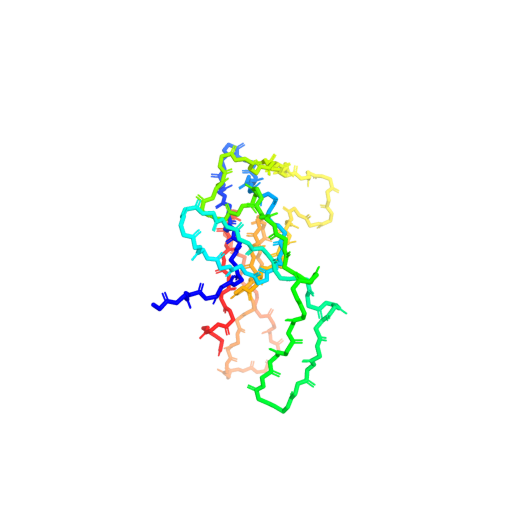318 1.00 93.50 73 ARG A C 1
ATOM 588 O O . ARG A 1 73 ? 8.360 5.221 -0.524 1.00 93.50 73 ARG A O 1
ATOM 595 N N . THR A 1 74 ? 10.421 4.526 0.081 1.00 93.69 74 THR A N 1
ATOM 596 C CA . THR A 1 74 ? 11.074 4.677 -1.218 1.00 93.69 74 THR A CA 1
ATOM 597 C C . THR A 1 74 ? 11.786 3.374 -1.534 1.00 93.69 74 THR A C 1
ATOM 599 O O . THR A 1 74 ? 12.576 2.890 -0.727 1.00 93.69 74 THR A O 1
ATOM 602 N N . ILE A 1 75 ? 11.488 2.809 -2.696 1.00 89.56 75 ILE A N 1
ATOM 603 C CA . ILE A 1 75 ? 12.147 1.636 -3.249 1.00 89.56 75 ILE A CA 1
ATOM 604 C C . ILE A 1 75 ? 12.985 2.104 -4.428 1.00 89.56 75 ILE A C 1
ATOM 606 O O . ILE A 1 75 ? 12.468 2.662 -5.399 1.00 89.56 75 ILE A O 1
ATOM 610 N N . GLU A 1 76 ? 14.286 1.888 -4.321 1.00 85.12 76 GLU A N 1
ATOM 611 C CA . GLU A 1 76 ? 15.222 2.104 -5.415 1.00 85.12 76 GLU A CA 1
ATOM 612 C C . GLU A 1 76 ? 15.272 0.858 -6.299 1.00 85.12 76 GLU A C 1
ATOM 614 O O . GLU A 1 76 ? 15.027 -0.263 -5.843 1.00 85.12 76 GLU A O 1
ATOM 619 N N . LYS A 1 77 ? 15.592 1.046 -7.581 1.00 72.75 77 LYS A N 1
ATOM 620 C CA . LYS A 1 77 ? 15.868 -0.078 -8.478 1.00 72.75 77 LYS A CA 1
ATOM 621 C C . LYS A 1 77 ? 17.113 -0.809 -7.976 1.00 72.75 77 LYS A C 1
ATOM 623 O O . LYS A 1 77 ? 18.211 -0.259 -8.019 1.00 72.75 77 LYS A O 1
ATOM 628 N N . ASP A 1 78 ? 16.957 -2.058 -7.548 1.00 70.94 78 ASP 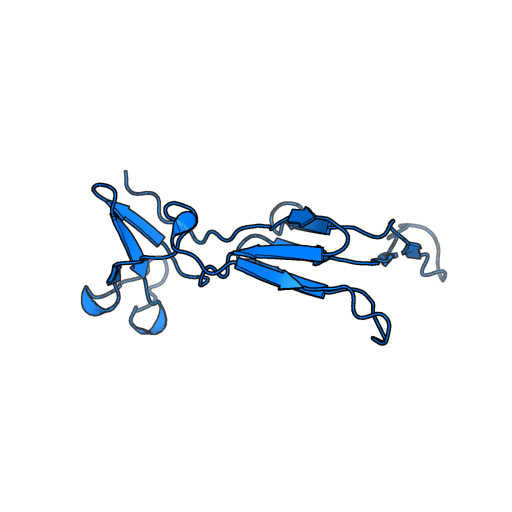A N 1
ATOM 629 C CA . ASP A 1 78 ? 18.106 -2.919 -7.279 1.00 70.94 78 ASP A CA 1
ATOM 630 C C . ASP A 1 78 ? 18.698 -3.397 -8.611 1.00 70.94 78 ASP A C 1
ATOM 632 O O . ASP A 1 78 ? 18.147 -4.266 -9.289 1.00 70.94 78 ASP A O 1
ATOM 636 N N . LEU A 1 79 ? 19.825 -2.794 -8.997 1.00 68.00 79 LEU A N 1
ATOM 637 C CA . LEU A 1 79 ? 20.545 -3.114 -10.231 1.00 68.00 79 LEU A CA 1
ATOM 638 C C . LEU A 1 79 ? 21.184 -4.511 -10.211 1.00 68.00 79 LEU A C 1
ATOM 640 O O . LEU A 1 79 ? 21.551 -5.017 -11.270 1.00 68.00 79 LEU A O 1
ATOM 644 N N . ASN A 1 80 ? 21.317 -5.132 -9.035 1.00 66.06 80 ASN A N 1
ATOM 645 C CA . ASN A 1 80 ? 21.935 -6.446 -8.863 1.00 66.06 80 ASN A CA 1
ATOM 646 C C . ASN A 1 80 ? 20.904 -7.573 -8.686 1.00 66.06 80 ASN A C 1
ATOM 648 O O . ASN A 1 80 ? 21.282 -8.746 -8.623 1.00 66.06 80 ASN A O 1
ATOM 652 N N . ALA A 1 81 ? 19.612 -7.247 -8.593 1.00 66.62 81 ALA A N 1
ATOM 653 C CA . ALA A 1 81 ? 18.562 -8.237 -8.413 1.00 66.62 81 ALA A CA 1
ATOM 654 C C . ALA A 1 81 ? 18.304 -9.049 -9.693 1.00 66.62 81 ALA A C 1
ATOM 656 O O . ALA A 1 81 ? 18.319 -8.533 -10.810 1.00 66.62 81 ALA A O 1
ATOM 657 N N . ILE A 1 82 ? 17.972 -10.334 -9.514 1.00 63.72 82 ILE A N 1
ATOM 658 C CA . ILE A 1 82 ? 17.565 -11.257 -10.596 1.00 63.72 82 ILE A CA 1
ATOM 659 C C . ILE A 1 82 ? 16.348 -10.709 -11.367 1.00 63.72 82 ILE A C 1
ATOM 661 O O . ILE A 1 82 ? 16.183 -10.960 -12.559 1.00 63.72 82 ILE A O 1
ATOM 665 N N . SER A 1 83 ? 15.505 -9.944 -10.675 1.00 69.50 83 SER A N 1
ATOM 666 C CA . SER A 1 83 ? 14.411 -9.161 -11.230 1.00 69.50 83 SER A CA 1
ATOM 667 C C . SER A 1 83 ? 14.561 -7.731 -10.732 1.00 69.50 83 SER A C 1
ATOM 669 O O . SER A 1 83 ? 14.589 -7.511 -9.526 1.00 69.50 83 SER A O 1
ATOM 671 N N . THR A 1 84 ? 14.575 -6.754 -11.637 1.00 73.06 84 THR A N 1
ATOM 672 C CA . THR A 1 84 ? 14.560 -5.320 -11.286 1.00 73.06 84 THR A CA 1
ATOM 673 C C . THR A 1 84 ? 13.169 -4.834 -10.866 1.00 73.06 84 THR A C 1
ATOM 675 O O . THR A 1 84 ? 12.902 -3.632 -10.862 1.00 73.06 84 THR A O 1
ATOM 678 N N . SER A 1 85 ? 12.267 -5.770 -10.556 1.00 83.56 85 SER A N 1
ATOM 679 C CA . SER A 1 85 ? 10.850 -5.505 -10.346 1.00 83.56 85 SER A CA 1
ATOM 680 C C . SER A 1 85 ? 10.443 -5.734 -8.904 1.00 83.56 85 SER A C 1
ATOM 682 O O . SER A 1 85 ? 10.631 -6.818 -8.353 1.00 83.56 85 SER A O 1
ATOM 684 N N . PHE A 1 86 ? 9.836 -4.707 -8.325 1.00 87.94 86 PHE A N 1
ATOM 685 C CA . PHE A 1 86 ? 9.214 -4.709 -7.015 1.00 87.94 86 PHE A CA 1
ATOM 686 C C . PHE A 1 86 ? 7.704 -4.915 -7.160 1.00 87.94 86 PHE A C 1
ATOM 688 O O . PHE A 1 86 ? 7.057 -4.270 -7.985 1.00 87.94 86 PHE A O 1
ATOM 695 N N . VAL A 1 87 ? 7.136 -5.801 -6.344 1.00 88.94 87 VAL A N 1
ATOM 696 C CA . VAL A 1 87 ? 5.706 -6.127 -6.359 1.00 88.94 87 VAL A CA 1
ATOM 697 C C . VAL A 1 87 ? 5.112 -5.818 -4.990 1.00 88.94 87 VAL A C 1
ATOM 699 O O . VAL A 1 87 ? 5.622 -6.285 -3.973 1.00 88.94 87 VAL A O 1
ATOM 702 N N . ARG A 1 88 ? 4.016 -5.054 -4.967 1.00 90.62 88 ARG A N 1
ATOM 703 C CA . ARG A 1 88 ? 3.241 -4.742 -3.762 1.00 90.62 88 ARG A CA 1
ATOM 704 C C . ARG A 1 88 ? 1.802 -5.212 -3.929 1.00 90.62 88 ARG A C 1
ATOM 706 O O . ARG A 1 88 ? 1.089 -4.743 -4.816 1.00 90.62 88 ARG A O 1
ATOM 713 N N . GLN A 1 89 ? 1.390 -6.117 -3.048 1.00 90.75 89 GLN A N 1
ATOM 714 C CA . GLN A 1 89 ? -0.000 -6.535 -2.916 1.00 90.75 89 GLN A CA 1
ATOM 715 C C . GLN A 1 89 ? -0.803 -5.389 -2.292 1.00 90.75 89 GLN A C 1
ATOM 717 O O . GLN A 1 89 ? -0.410 -4.882 -1.246 1.00 90.75 89 GLN A O 1
ATOM 722 N N . LEU A 1 90 ? -1.903 -4.999 -2.930 1.00 89.69 90 LEU A N 1
ATOM 723 C CA . LEU A 1 90 ? -2.844 -3.999 -2.436 1.00 89.69 90 LEU A CA 1
ATOM 724 C C . LEU A 1 90 ? -4.213 -4.645 -2.229 1.00 89.69 90 LEU A C 1
ATOM 726 O O . LEU A 1 90 ? -4.551 -5.665 -2.832 1.00 89.69 90 LEU A O 1
ATOM 730 N N . SER A 1 91 ? -5.042 -4.009 -1.416 1.00 85.31 91 SER A N 1
ATOM 731 C CA . SER A 1 91 ? -6.390 -4.484 -1.101 1.00 85.31 91 SER A CA 1
ATOM 732 C C . SER A 1 91 ? -7.291 -4.592 -2.342 1.00 85.31 91 SER A C 1
ATOM 734 O O . SER A 1 91 ? -8.135 -5.481 -2.405 1.00 85.31 91 SER A O 1
ATOM 736 N N . GLY A 1 92 ? -7.089 -3.724 -3.342 1.00 85.25 92 GLY A N 1
ATOM 737 C CA . GLY A 1 92 ? -7.838 -3.722 -4.606 1.00 85.25 92 GLY A CA 1
ATOM 738 C C . GLY A 1 92 ? -7.104 -4.315 -5.814 1.00 85.25 92 GLY A C 1
ATOM 739 O O . GLY A 1 92 ? -7.702 -4.418 -6.884 1.00 85.25 92 GLY A O 1
ATOM 740 N N . GLY A 1 93 ? -5.830 -4.697 -5.678 1.00 89.81 93 GLY A N 1
ATOM 741 C CA . GLY A 1 93 ? -5.026 -5.107 -6.828 1.00 89.81 93 GLY A CA 1
ATOM 742 C C . GLY A 1 93 ? -3.560 -5.389 -6.510 1.00 89.81 93 GLY A C 1
ATOM 743 O O . GLY A 1 93 ? -3.189 -5.681 -5.374 1.00 89.81 93 GLY A O 1
ATOM 744 N N . VAL A 1 94 ? -2.710 -5.278 -7.527 1.00 90.81 94 VAL A N 1
ATOM 745 C CA . VAL A 1 94 ? -1.252 -5.405 -7.408 1.00 90.81 94 VAL A CA 1
ATOM 746 C C . VAL A 1 94 ? -0.587 -4.210 -8.077 1.00 90.81 94 VAL A C 1
ATOM 748 O O . VAL A 1 94 ? -0.896 -3.890 -9.224 1.00 90.81 94 VAL A O 1
ATOM 751 N N . ALA A 1 95 ? 0.353 -3.574 -7.379 1.00 91.69 95 ALA A N 1
ATOM 752 C CA . ALA A 1 95 ? 1.253 -2.585 -7.960 1.00 91.69 95 ALA A CA 1
ATOM 753 C C . ALA A 1 95 ? 2.606 -3.236 -8.281 1.00 91.69 95 ALA A C 1
ATOM 755 O O . ALA A 1 95 ? 3.215 -3.874 -7.421 1.00 91.69 95 ALA A O 1
ATOM 756 N N . VAL A 1 96 ? 3.082 -3.066 -9.513 1.00 90.44 96 VAL A N 1
ATOM 757 C CA . VAL A 1 96 ? 4.369 -3.583 -9.992 1.00 90.44 96 VAL A CA 1
ATOM 758 C C . VAL A 1 96 ? 5.217 -2.415 -10.464 1.00 90.44 96 VAL A C 1
ATOM 760 O O . VAL A 1 96 ? 4.823 -1.696 -11.376 1.00 90.44 96 VAL A O 1
ATOM 763 N N . TYR A 1 97 ? 6.389 -2.243 -9.866 1.00 90.19 97 TYR A N 1
ATOM 764 C CA . TYR A 1 97 ? 7.375 -1.257 -10.282 1.00 90.19 97 TYR A CA 1
ATOM 765 C C . TYR A 1 97 ? 8.598 -1.944 -10.872 1.00 90.19 97 TYR A C 1
ATOM 767 O O . TYR A 1 97 ? 9.190 -2.778 -10.200 1.00 90.19 97 TYR A O 1
ATOM 775 N N . GLY A 1 98 ? 8.999 -1.595 -12.091 1.00 86.94 98 GLY A N 1
ATOM 776 C CA . GLY A 1 98 ? 10.182 -2.154 -12.749 1.00 86.94 98 GLY A CA 1
ATOM 777 C C . GLY A 1 98 ? 9.858 -2.744 -14.114 1.00 86.94 98 GLY A C 1
ATOM 778 O O . GLY A 1 98 ? 9.027 -2.208 -14.846 1.00 86.94 98 GLY A O 1
ATOM 779 N N . THR A 1 99 ? 10.540 -3.827 -14.488 1.00 80.25 99 THR A N 1
ATOM 780 C CA . THR A 1 99 ? 10.349 -4.485 -15.789 1.00 80.25 99 THR A CA 1
ATOM 781 C C . THR A 1 99 ? 9.398 -5.675 -15.685 1.00 80.25 99 THR A C 1
ATOM 783 O O . THR A 1 99 ? 9.611 -6.619 -14.927 1.00 80.25 99 THR A O 1
ATOM 786 N N . PHE A 1 100 ? 8.324 -5.669 -16.467 1.00 78.00 100 PHE A N 1
ATOM 787 C CA . PHE A 1 100 ? 7.330 -6.741 -16.437 1.00 78.00 100 PHE A CA 1
ATOM 788 C C . PHE A 1 100 ? 7.124 -7.335 -17.829 1.00 78.00 100 PHE A C 1
ATOM 790 O O . PHE A 1 100 ? 7.118 -6.619 -18.829 1.00 78.00 100 PHE A O 1
ATOM 797 N N . LYS A 1 101 ? 6.948 -8.658 -17.898 1.00 75.62 101 LYS A N 1
ATOM 798 C CA . LYS A 1 101 ? 6.588 -9.369 -19.128 1.00 75.62 101 LYS A CA 1
ATOM 799 C C . LYS A 1 101 ? 5.149 -9.855 -19.027 1.00 75.62 101 LYS A C 1
ATOM 801 O O . LYS A 1 101 ? 4.837 -10.687 -18.180 1.00 75.62 101 LYS A O 1
ATOM 806 N N . LYS A 1 102 ? 4.287 -9.373 -19.921 1.00 72.56 102 LYS A N 1
ATOM 807 C CA . LYS A 1 102 ? 2.915 -9.865 -20.061 1.00 72.56 102 LYS A CA 1
ATOM 808 C C . LYS A 1 102 ? 2.917 -11.098 -20.962 1.00 72.56 102 LYS A C 1
ATOM 810 O O . LYS A 1 102 ? 3.498 -11.063 -22.046 1.00 72.56 102 LYS A O 1
ATOM 815 N N . LYS A 1 103 ? 2.250 -12.171 -20.535 1.00 72.56 103 LYS A N 1
ATOM 816 C CA . LYS A 1 103 ? 1.957 -13.316 -21.406 1.00 72.56 103 LYS A CA 1
ATOM 817 C C . LYS A 1 103 ? 0.840 -12.929 -22.380 1.00 72.56 103 LYS A C 1
ATOM 819 O O . LYS A 1 103 ? -0.187 -12.403 -21.950 1.00 72.56 103 LYS A O 1
ATOM 824 N N . LEU A 1 104 ? 1.035 -13.172 -23.671 1.00 66.88 104 LEU A N 1
ATOM 825 C CA . LEU A 1 104 ? -0.048 -13.091 -24.646 1.00 66.88 104 LEU A CA 1
ATOM 826 C C . LEU A 1 104 ? -0.813 -14.419 -24.610 1.00 66.88 104 LEU A C 1
ATOM 828 O O . LEU A 1 104 ? -0.276 -15.447 -25.014 1.00 66.88 104 LEU A O 1
ATOM 832 N N . ASP A 1 105 ? -2.056 -14.422 -24.126 1.00 58.34 105 ASP A N 1
ATOM 833 C CA . ASP A 1 105 ? -2.962 -15.538 -24.410 1.00 58.34 105 ASP A CA 1
ATOM 834 C C . ASP A 1 105 ? -3.511 -15.335 -25.824 1.00 58.34 105 ASP A C 1
ATOM 836 O O . ASP A 1 105 ? -4.571 -14.755 -26.046 1.00 58.34 105 ASP A O 1
ATOM 840 N N . LEU A 1 106 ? -2.736 -15.781 -26.811 1.00 52.66 106 LEU A N 1
ATOM 841 C CA . LEU A 1 106 ? -3.257 -16.012 -28.148 1.00 52.66 106 LEU A CA 1
ATOM 842 C C . LEU A 1 106 ? -4.025 -17.333 -28.094 1.00 52.66 106 LEU A C 1
ATOM 844 O O . LEU A 1 106 ? -3.454 -18.422 -28.202 1.00 52.66 106 LEU A O 1
ATOM 848 N N . HIS A 1 107 ? -5.341 -17.245 -27.889 1.00 49.78 107 HIS A N 1
ATOM 849 C CA . HIS A 1 107 ? -6.212 -18.309 -28.366 1.00 49.78 107 HIS A CA 1
ATOM 850 C C . HIS A 1 107 ? -5.908 -18.497 -29.856 1.00 49.78 107 HIS A C 1
ATOM 852 O O . HIS A 1 107 ? -5.948 -17.538 -30.616 1.00 49.78 107 HIS A O 1
ATOM 858 N N . GLU A 1 108 ? -5.594 -19.739 -30.223 1.00 47.41 108 GLU A N 1
ATOM 859 C CA . GLU A 1 108 ? -5.218 -20.184 -31.568 1.00 47.41 108 GLU A CA 1
ATOM 860 C C . GLU A 1 108 ? -3.744 -19.978 -31.954 1.00 47.41 108 GLU A C 1
ATOM 862 O O . GLU A 1 108 ? -3.420 -19.283 -32.901 1.00 47.41 108 GLU A O 1
ATOM 867 N N . HIS A 1 109 ? -2.837 -20.719 -31.319 1.00 43.06 109 HIS A N 1
ATOM 868 C CA . HIS A 1 109 ? -2.108 -21.823 -31.969 1.00 43.06 109 HIS A CA 1
ATOM 869 C C . HIS A 1 109 ? -1.013 -22.357 -31.035 1.00 43.06 109 HIS A C 1
ATOM 871 O O . HIS A 1 109 ? -0.369 -21.639 -30.277 1.00 43.06 109 HIS A O 1
ATOM 877 N N . ARG A 1 110 ? -0.868 -23.681 -31.038 1.00 51.62 110 ARG A N 1
ATOM 878 C CA . ARG A 1 110 ? -0.032 -24.453 -30.116 1.00 51.62 110 ARG A CA 1
ATOM 879 C C . ARG A 1 110 ? 1.446 -24.017 -30.169 1.00 51.62 110 ARG A C 1
ATOM 881 O O . ARG A 1 110 ? 2.025 -23.956 -31.247 1.00 51.62 110 ARG A O 1
ATOM 888 N N . ASN A 1 111 ? 2.046 -23.898 -28.980 1.00 48.25 111 ASN A N 1
ATOM 889 C CA . ASN A 1 111 ? 3.477 -24.072 -28.658 1.00 48.25 111 ASN A CA 1
ATOM 890 C C . ASN A 1 111 ? 4.444 -22.869 -28.643 1.00 48.25 111 ASN A C 1
ATOM 892 O O . ASN A 1 111 ? 5.634 -23.102 -28.443 1.00 48.25 111 ASN A O 1
ATOM 896 N N . ALA A 1 112 ? 3.991 -21.615 -28.701 1.00 49.22 112 ALA A N 1
ATOM 897 C CA . ALA A 1 112 ? 4.848 -20.470 -28.360 1.00 49.22 112 ALA A CA 1
ATOM 898 C C . ALA A 1 112 ? 4.248 -19.664 -27.200 1.00 49.22 112 ALA A C 1
ATOM 900 O O . ALA A 1 112 ? 3.209 -19.025 -27.333 1.00 49.22 112 ALA A O 1
ATOM 901 N N . THR A 1 113 ? 4.879 -19.716 -26.024 1.00 55.72 113 THR A N 1
ATOM 902 C CA . THR A 1 113 ? 4.633 -18.737 -24.955 1.00 55.72 113 THR A CA 1
ATOM 903 C C . THR A 1 113 ? 5.261 -17.414 -25.374 1.00 55.72 113 THR A C 1
ATOM 905 O O . THR A 1 113 ? 6.407 -17.127 -25.027 1.00 55.72 113 THR A O 1
ATOM 908 N N . ASP A 1 114 ? 4.525 -16.624 -26.148 1.00 67.50 114 ASP A N 1
ATOM 909 C CA . ASP A 1 114 ? 4.966 -15.286 -26.515 1.00 67.50 114 ASP A CA 1
ATOM 910 C C . ASP A 1 114 ? 4.762 -14.338 -25.328 1.00 67.50 114 ASP A C 1
ATOM 912 O O . ASP A 1 114 ? 3.660 -14.159 -24.794 1.00 67.50 114 ASP A O 1
ATOM 916 N N . TYR A 1 115 ? 5.869 -13.747 -24.885 1.00 71.88 115 TYR A N 1
ATOM 917 C CA . TYR A 1 115 ? 5.895 -12.730 -23.844 1.00 71.88 115 TYR A CA 1
ATOM 918 C C . TYR A 1 115 ? 6.204 -11.380 -24.474 1.00 71.88 115 TYR A C 1
ATOM 920 O O . TYR A 1 115 ? 7.188 -11.240 -25.199 1.00 71.88 115 TYR A O 1
ATOM 928 N N . VAL A 1 116 ? 5.426 -10.362 -24.118 1.00 76.31 116 VAL A N 1
ATOM 929 C CA . VAL A 1 116 ? 5.736 -8.973 -24.463 1.00 76.31 116 VAL A CA 1
ATOM 930 C C . VAL A 1 116 ? 6.341 -8.304 -23.240 1.00 76.31 116 VAL A C 1
ATOM 932 O O . VAL A 1 116 ? 5.712 -8.238 -22.181 1.00 76.31 116 VAL A O 1
ATOM 935 N N . ALA A 1 117 ? 7.578 -7.827 -23.377 1.00 76.88 117 ALA A N 1
ATOM 936 C CA . ALA A 1 117 ? 8.197 -6.971 -22.374 1.00 76.88 117 ALA A CA 1
ATOM 937 C C . ALA A 1 117 ? 7.528 -5.593 -22.407 1.00 76.88 117 ALA A C 1
ATOM 939 O O . ALA A 1 117 ? 7.472 -4.955 -23.458 1.00 76.88 117 ALA A O 1
ATOM 940 N N . LEU A 1 118 ? 7.021 -5.146 -21.262 1.00 76.69 118 LEU A N 1
ATOM 941 C CA . LEU A 1 118 ? 6.564 -3.775 -21.087 1.00 76.69 118 LEU A CA 1
ATOM 942 C C . LEU A 1 118 ? 7.760 -2.863 -20.770 1.00 76.69 118 LEU A C 1
ATOM 944 O O . LEU A 1 118 ? 8.742 -3.332 -20.179 1.00 76.69 118 LEU A O 1
ATOM 948 N N . PRO A 1 119 ? 7.693 -1.566 -21.127 1.00 81.44 119 PRO A N 1
ATOM 949 C CA . PRO A 1 119 ? 8.682 -0.590 -20.689 1.00 81.44 119 PRO A CA 1
ATOM 950 C C . PRO A 1 119 ? 8.856 -0.605 -19.159 1.00 81.44 119 PRO A C 1
ATOM 952 O O . PRO A 1 119 ? 7.887 -0.871 -18.443 1.00 81.44 119 PRO A O 1
ATOM 955 N N . PRO A 1 120 ? 10.051 -0.311 -18.624 1.00 83.19 120 PRO A N 1
ATOM 956 C CA . PRO A 1 120 ? 10.213 -0.122 -17.188 1.00 83.19 120 PRO A CA 1
ATOM 957 C C . PRO A 1 120 ? 9.272 0.976 -16.671 1.00 83.19 120 PRO A C 1
ATOM 959 O O . PRO A 1 120 ? 9.201 2.043 -17.277 1.00 83.19 120 PRO A O 1
ATOM 962 N N . GLY A 1 121 ? 8.573 0.731 -15.563 1.00 88.00 121 GLY A N 1
ATOM 963 C CA . GLY A 1 121 ? 7.688 1.730 -14.960 1.00 88.00 121 GLY A CA 1
ATOM 964 C C . GLY A 1 121 ? 6.814 1.175 -13.840 1.00 88.00 121 GLY A C 1
ATOM 965 O O . GLY A 1 121 ? 6.991 0.032 -13.414 1.00 88.00 121 GLY A O 1
ATOM 966 N N . LEU A 1 122 ? 5.878 1.997 -13.364 1.00 90.75 122 LEU A N 1
ATOM 967 C CA . LEU A 1 122 ? 4.850 1.615 -12.395 1.00 90.75 122 LEU A CA 1
ATOM 968 C C . LEU A 1 122 ? 3.561 1.186 -13.109 1.00 90.75 122 LEU A C 1
ATOM 970 O O . LEU A 1 122 ? 2.991 1.943 -13.892 1.00 90.75 122 LEU A O 1
ATOM 974 N N . TYR A 1 123 ? 3.080 -0.012 -12.789 1.00 90.12 123 TYR A N 1
ATOM 975 C CA . TYR A 1 123 ? 1.849 -0.602 -13.305 1.00 90.12 123 TYR A CA 1
ATOM 976 C C . TYR A 1 123 ? 0.925 -0.988 -12.151 1.00 90.12 123 TYR A C 1
ATOM 978 O O . TYR A 1 123 ? 1.387 -1.510 -11.137 1.00 90.12 123 TYR A O 1
ATOM 986 N N . TYR A 1 124 ? -0.379 -0.780 -12.323 1.00 90.44 124 TYR A N 1
ATOM 987 C CA . TYR A 1 124 ? -1.408 -1.232 -11.388 1.00 90.44 124 TYR A CA 1
ATOM 988 C C . TYR A 1 124 ? -2.375 -2.183 -12.093 1.00 90.44 124 TYR A C 1
ATOM 990 O O . TYR A 1 124 ? -2.880 -1.870 -13.169 1.00 90.44 124 TYR A O 1
ATOM 998 N N . PHE A 1 125 ? -2.630 -3.332 -11.472 1.00 87.62 125 PHE A N 1
ATOM 999 C CA . PHE A 1 125 ? -3.560 -4.348 -11.954 1.00 87.62 125 PHE A CA 1
ATOM 1000 C C . PHE A 1 125 ? -4.690 -4.506 -10.934 1.00 87.62 125 PHE A C 1
ATOM 1002 O O . PHE A 1 125 ? -4.439 -4.955 -9.816 1.00 87.62 125 PHE A O 1
ATOM 1009 N N . SER A 1 126 ? -5.915 -4.123 -11.303 1.00 87.31 126 SER A N 1
ATOM 1010 C CA . SER A 1 126 ? -7.093 -4.235 -10.432 1.00 87.31 126 SER A CA 1
ATOM 1011 C C . SER A 1 126 ? -7.654 -5.660 -10.421 1.00 87.31 126 SER A C 1
ATOM 1013 O O . SER A 1 126 ? -7.731 -6.297 -11.469 1.00 87.31 126 SER A O 1
ATOM 1015 N N . TYR A 1 127 ? -8.131 -6.145 -9.270 1.00 82.19 127 TYR A N 1
ATOM 1016 C CA . TYR A 1 127 ? -8.843 -7.433 -9.204 1.00 82.19 127 TYR A CA 1
ATOM 1017 C C . TYR A 1 127 ? -10.244 -7.394 -9.820 1.00 82.19 127 TYR A C 1
ATOM 1019 O O . TYR A 1 127 ? -10.808 -8.442 -10.111 1.00 82.19 127 TYR A O 1
ATOM 1027 N N . THR A 1 128 ? -10.820 -6.206 -10.009 1.00 71.31 128 THR A N 1
ATOM 1028 C CA . THR A 1 128 ? -12.166 -6.045 -10.583 1.00 71.31 128 THR A CA 1
ATOM 1029 C C . THR A 1 128 ? -12.190 -6.072 -12.110 1.00 71.31 128 THR A C 1
ATOM 1031 O O . THR A 1 128 ? -13.269 -6.052 -12.690 1.00 71.31 128 THR A O 1
ATOM 1034 N N . GLU A 1 129 ? -11.025 -6.063 -12.759 1.00 51.31 129 GLU A N 1
ATOM 1035 C CA . GLU A 1 129 ? -10.879 -5.998 -14.221 1.00 51.31 129 GLU A CA 1
ATOM 1036 C C . GLU A 1 129 ? -10.307 -7.301 -14.816 1.00 51.31 129 GLU A C 1
ATOM 1038 O O . GLU A 1 129 ? -9.788 -7.291 -15.933 1.00 51.31 129 GLU A O 1
ATOM 1043 N N . LEU A 1 130 ? -10.388 -8.410 -14.067 1.00 46.69 130 LEU A N 1
ATOM 1044 C CA . LEU A 1 130 ? -9.977 -9.755 -14.492 1.00 46.69 130 LEU A CA 1
ATOM 1045 C C . LEU A 1 130 ? -11.161 -10.595 -14.978 1.00 46.69 130 LEU A C 1
ATOM 1047 O O . LEU A 1 130 ? -12.210 -10.591 -14.295 1.00 46.69 130 LEU A O 1
#

Foldseek 3Di:
DKDWDQDFDLFACDPQKTKGFPADRFTWTDDPNWIKGFQQVQWDDDPPDIHHDPVRIDTDCDDPSNPVSTDMDIGHQPPPDPASWDWDDGPFWIKIAFKDWDFDPPPDDDDDRDTDIDPGGIDTDGPVVD